Protein AF-A0A933BWD9-F1 (afdb_monomer)

Mean predicted aligned error: 10.15 Å

Foldseek 3Di:
DWDFPPPVDGDDTDDDDDDPDDPDPDPCVRCVVVCVVVRVVVCVVVVPDDDPDPPPDPDDPVVVVVPPPD

Secondary structure (DSSP, 8-state):
-EEEESSSS--EEEE---SS-SS-SSHHHHHHHHHHHHHHHHHHHTTPPPP---------TTGGGGSS--

pLDDT: mean 82.59, std 14.1, range [47.19, 97.69]

Sequence (70 aa):
FAGFVPAESPRLAILVVLDEPATDRWGGSAAGPAFREIAREVLQYLNVPPSPGRRVQVVRRADARAQDHN

Solvent-accessible surface area (backbone atoms only — not comparable to full-atom values): 4670 Å² total; per-residue (Å²): 63,74,53,60,38,52,82,90,63,66,79,45,76,50,77,46,85,78,78,85,60,89,88,39,94,47,60,60,72,54,28,44,61,57,51,51,53,53,53,53,54,52,36,57,75,69,67,55,76,81,74,85,77,79,80,79,75,80,79,56,76,75,66,64,70,70,69,80,78,125

Structure (mmCIF, N/CA/C/O backbone):
data_AF-A0A933BWD9-F1
#
_entry.id   AF-A0A933BWD9-F1
#
loop_
_atom_site.group_PDB
_atom_site.id
_atom_site.type_symbol
_atom_site.label_atom_id
_atom_site.label_alt_id
_atom_site.label_comp_id
_atom_site.label_asym_id
_atom_site.label_entity_id
_atom_site.label_seq_id
_atom_site.pdbx_PDB_ins_code
_atom_site.Cartn_x
_atom_site.Cartn_y
_atom_site.Cartn_z
_atom_site.occupancy
_atom_site.B_iso_or_equiv
_atom_site.auth_seq_id
_atom_site.auth_comp_id
_atom_site.auth_asym_id
_atom_site.auth_atom_id
_atom_site.pdbx_PDB_model_num
ATOM 1 N N . PHE A 1 1 ? 5.459 -5.392 -4.350 1.00 90.06 1 PHE A N 1
ATOM 2 C CA . PHE A 1 1 ? 5.097 -5.106 -2.943 1.00 90.06 1 PHE A CA 1
ATOM 3 C C . PHE A 1 1 ? 3.633 -5.456 -2.732 1.00 90.06 1 PHE A C 1
ATOM 5 O O . PHE A 1 1 ? 2.835 -5.130 -3.599 1.00 90.06 1 PHE A O 1
ATOM 12 N N . ALA A 1 2 ? 3.275 -6.111 -1.628 1.00 95.00 2 ALA A N 1
ATOM 13 C CA . ALA A 1 2 ? 1.883 -6.403 -1.282 1.00 95.00 2 ALA A CA 1
ATOM 14 C C . ALA A 1 2 ? 1.608 -5.943 0.151 1.00 95.00 2 ALA A C 1
ATOM 16 O O . ALA A 1 2 ? 2.470 -6.103 1.016 1.00 95.00 2 ALA A O 1
ATOM 17 N N . GLY A 1 3 ? 0.433 -5.372 0.403 1.00 95.69 3 GLY A N 1
ATOM 18 C CA . GLY A 1 3 ? 0.094 -4.880 1.733 1.00 95.69 3 GLY A CA 1
ATOM 19 C C . GLY A 1 3 ? -1.382 -4.566 1.925 1.00 95.69 3 GLY A C 1
ATOM 20 O O . GLY A 1 3 ? -2.145 -4.440 0.966 1.00 95.69 3 GLY A O 1
ATOM 21 N N . PHE A 1 4 ? -1.746 -4.418 3.196 1.00 96.38 4 PHE A N 1
ATOM 22 C CA . PHE A 1 4 ? -3.087 -4.091 3.663 1.00 96.38 4 PHE A CA 1
ATOM 23 C C . PHE A 1 4 ? -3.062 -2.778 4.442 1.00 96.38 4 PHE A C 1
ATOM 25 O O . PHE A 1 4 ? -2.091 -2.493 5.146 1.00 96.38 4 PHE A O 1
ATOM 32 N N . VAL A 1 5 ? -4.110 -1.967 4.304 1.00 95.56 5 VAL A N 1
ATOM 33 C CA . VAL A 1 5 ? -4.136 -0.614 4.874 1.00 95.56 5 VAL A CA 1
ATOM 34 C C . VAL A 1 5 ? -5.573 -0.163 5.207 1.00 95.56 5 VAL A C 1
ATOM 36 O O . VAL A 1 5 ? -6.485 -0.447 4.421 1.00 95.56 5 VAL A O 1
ATOM 39 N N . PRO A 1 6 ? -5.808 0.545 6.339 1.00 93.94 6 PRO A N 1
ATOM 40 C CA . PRO A 1 6 ? -4.898 0.746 7.483 1.00 93.94 6 PRO A CA 1
ATOM 41 C C . PRO A 1 6 ? -4.512 -0.567 8.182 1.00 93.94 6 PRO A C 1
ATOM 43 O O . PRO A 1 6 ? -5.228 -1.554 8.066 1.00 93.94 6 PRO A O 1
ATOM 46 N N . ALA A 1 7 ? -3.384 -0.599 8.895 1.00 91.31 7 ALA A N 1
ATOM 47 C CA . ALA A 1 7 ? -2.863 -1.840 9.479 1.00 91.31 7 ALA A CA 1
ATOM 48 C C . ALA A 1 7 ? -3.769 -2.403 10.588 1.00 91.31 7 ALA A C 1
ATOM 50 O O . ALA A 1 7 ? -3.939 -3.614 10.698 1.00 91.31 7 ALA A O 1
ATOM 51 N N . GLU A 1 8 ? -4.364 -1.525 11.397 1.00 88.75 8 GLU A N 1
ATOM 52 C CA . GLU A 1 8 ? -5.190 -1.904 12.547 1.00 88.75 8 GLU A CA 1
ATOM 53 C C . GLU A 1 8 ? -6.605 -2.331 12.138 1.00 88.75 8 GLU A C 1
ATOM 55 O O . GLU A 1 8 ? -7.241 -3.128 12.823 1.00 88.75 8 GLU A O 1
ATOM 60 N N . SER A 1 9 ? -7.112 -1.792 11.026 1.00 91.38 9 SER A N 1
ATOM 61 C CA . SER A 1 9 ? -8.433 -2.119 10.487 1.00 91.38 9 SER A CA 1
ATOM 62 C C . SER A 1 9 ? -8.401 -2.060 8.955 1.00 91.38 9 SER A C 1
ATOM 64 O O . SER A 1 9 ? -8.766 -1.035 8.375 1.00 91.38 9 SER A O 1
ATOM 66 N N . PRO A 1 10 ? -7.920 -3.124 8.283 1.00 94.88 10 PRO A N 1
ATOM 67 C CA . PRO A 1 10 ? -7.737 -3.132 6.836 1.00 94.88 10 PRO A CA 1
ATOM 68 C C . PRO A 1 10 ? -9.015 -2.843 6.051 1.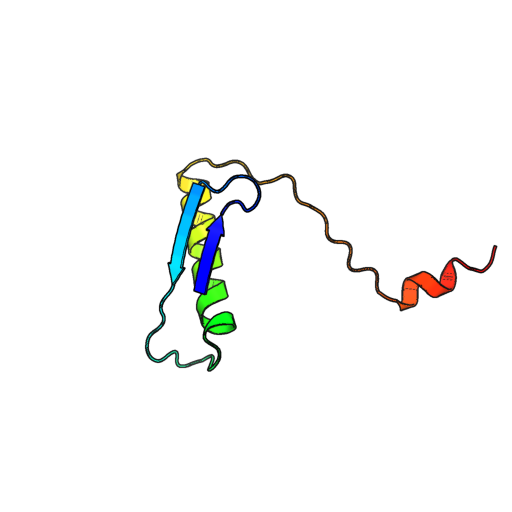00 94.88 10 PRO A C 1
ATOM 70 O O . PRO A 1 10 ? -10.052 -3.470 6.256 1.00 94.88 10 PRO A O 1
ATOM 73 N N . ARG A 1 11 ? -8.916 -1.913 5.100 1.00 94.62 11 ARG A N 1
ATOM 74 C CA . ARG A 1 11 ? -9.990 -1.551 4.158 1.00 94.62 11 ARG A CA 1
ATOM 75 C C . ARG A 1 11 ? -9.601 -1.801 2.705 1.00 94.62 11 ARG A C 1
ATOM 77 O O . ARG A 1 11 ? -10.476 -1.911 1.854 1.00 94.62 11 ARG A O 1
ATOM 84 N N . LEU A 1 12 ? -8.300 -1.874 2.432 1.00 96.00 12 LEU A N 1
ATOM 85 C CA . LEU A 1 12 ? -7.715 -2.033 1.108 1.00 96.00 12 LEU A CA 1
ATOM 86 C C . LEU A 1 12 ? -6.631 -3.110 1.148 1.00 96.00 12 LEU A C 1
ATOM 88 O O . LEU A 1 12 ? -5.841 -3.160 2.094 1.00 96.00 12 LEU A O 1
ATOM 92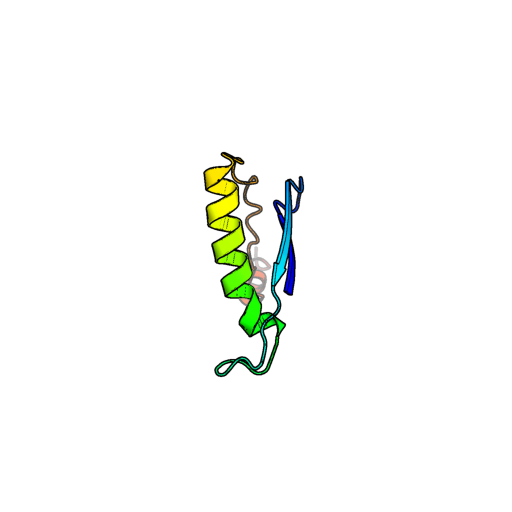 N N . ALA A 1 13 ? -6.571 -3.919 0.093 1.00 97.69 13 ALA A N 1
ATOM 93 C CA . ALA A 1 13 ? -5.434 -4.767 -0.236 1.00 97.69 13 ALA A CA 1
ATOM 94 C C . ALA A 1 13 ? -4.839 -4.260 -1.553 1.00 97.69 13 ALA A C 1
ATOM 96 O O . ALA A 1 13 ? -5.575 -4.04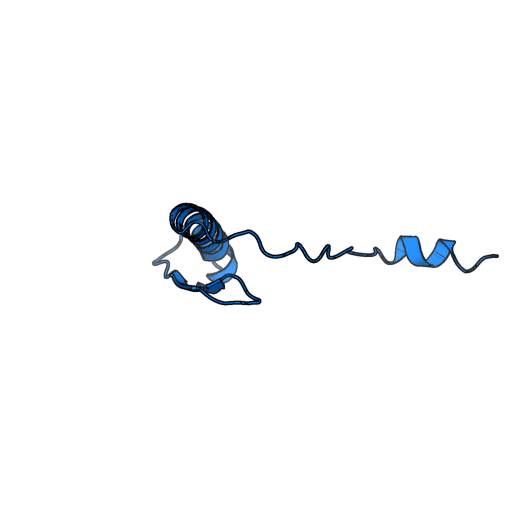4 -2.515 1.00 97.69 13 ALA A O 1
ATOM 97 N N . ILE A 1 14 ? -3.526 -4.038 -1.593 1.00 97.38 14 ILE A N 1
ATOM 98 C CA . ILE A 1 14 ? -2.846 -3.474 -2.764 1.00 97.38 14 ILE A CA 1
ATOM 99 C C . ILE A 1 14 ? -1.661 -4.370 -3.117 1.00 97.38 14 ILE A C 1
ATOM 101 O O . ILE A 1 14 ? -0.818 -4.665 -2.266 1.00 97.38 14 ILE A O 1
ATOM 105 N N . LEU A 1 15 ? -1.589 -4.766 -4.388 1.00 96.50 15 LEU A N 1
ATOM 106 C CA . LEU A 1 15 ? -0.450 -5.445 -4.992 1.00 96.50 15 LEU A CA 1
ATOM 107 C C . LEU A 1 15 ? 0.173 -4.521 -6.041 1.00 96.50 15 LEU A C 1
ATOM 109 O O . LEU A 1 15 ? -0.485 -4.121 -6.995 1.00 96.50 15 LEU A O 1
ATOM 113 N N . VAL A 1 16 ? 1.454 -4.216 -5.866 1.00 93.94 16 VAL A N 1
ATOM 114 C CA . VAL A 1 16 ? 2.268 -3.473 -6.830 1.00 93.94 16 VAL A CA 1
ATOM 115 C C . VAL A 1 16 ? 3.274 -4.432 -7.447 1.00 93.94 16 VAL A C 1
ATOM 117 O O . VAL A 1 16 ? 4.132 -4.977 -6.739 1.00 93.94 16 VAL A O 1
ATOM 120 N N . VAL A 1 17 ? 3.173 -4.609 -8.760 1.00 91.38 17 VAL A N 1
ATOM 121 C CA . VAL A 1 17 ? 4.118 -5.360 -9.589 1.00 91.38 17 VAL A CA 1
ATOM 122 C C . VAL A 1 17 ? 4.836 -4.355 -10.478 1.00 91.38 17 VAL A C 1
ATOM 124 O O . VAL A 1 17 ? 4.188 -3.544 -11.132 1.00 91.38 17 VAL A O 1
ATOM 127 N N . LEU A 1 18 ? 6.165 -4.387 -10.454 1.00 87.12 18 LEU A N 1
ATOM 128 C CA . LEU A 1 18 ? 7.006 -3.594 -11.342 1.00 87.12 18 LEU A CA 1
ATOM 129 C C . LEU A 1 18 ? 7.717 -4.561 -12.274 1.00 87.12 18 LEU A C 1
ATOM 131 O O . LEU A 1 18 ? 8.353 -5.500 -11.795 1.00 87.12 18 LEU A O 1
ATOM 135 N N . ASP A 1 19 ? 7.591 -4.317 -13.569 1.00 87.06 19 ASP A N 1
ATOM 136 C CA . ASP A 1 19 ? 8.353 -5.016 -14.591 1.00 87.06 19 ASP A CA 1
ATOM 137 C C . ASP A 1 19 ? 9.580 -4.170 -14.952 1.00 87.06 19 ASP A C 1
ATOM 139 O O . ASP A 1 19 ? 9.460 -2.955 -15.106 1.00 87.06 19 ASP A O 1
ATOM 143 N N . GLU A 1 20 ? 10.7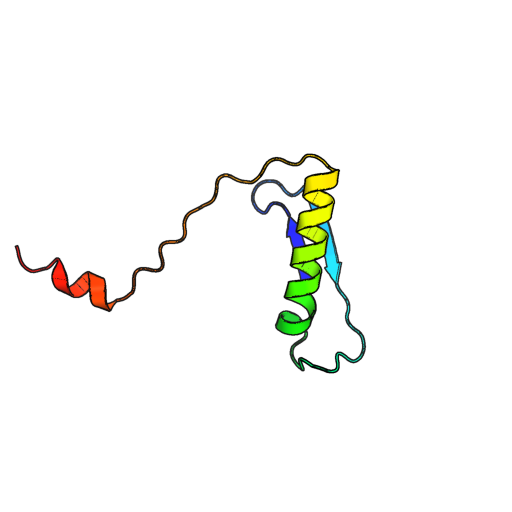54 -4.800 -14.977 1.00 85.06 20 GLU A N 1
ATOM 144 C CA . GLU A 1 20 ? 12.057 -4.184 -15.290 1.00 85.06 20 GLU A CA 1
ATOM 145 C C . GLU A 1 20 ? 12.296 -2.755 -14.716 1.00 85.06 20 GLU A C 1
ATOM 147 O O . GLU A 1 20 ? 12.549 -1.807 -15.464 1.00 85.06 20 GLU A O 1
ATOM 152 N N . PRO A 1 21 ? 12.251 -2.539 -13.382 1.00 78.50 21 PRO A N 1
ATOM 153 C CA . PRO A 1 21 ? 12.440 -1.206 -12.805 1.00 78.50 21 PRO A CA 1
ATOM 154 C C . PRO A 1 21 ? 13.869 -0.671 -13.024 1.00 78.50 21 PRO A C 1
ATOM 156 O O . PRO A 1 21 ? 14.851 -1.268 -12.583 1.00 78.50 21 PRO A O 1
ATOM 159 N N . ALA A 1 22 ? 13.982 0.499 -13.661 1.00 74.00 22 ALA A N 1
ATOM 160 C CA . ALA A 1 22 ? 15.261 1.067 -14.105 1.00 74.00 22 ALA A CA 1
ATOM 161 C C . ALA A 1 22 ? 16.165 1.612 -12.978 1.00 74.00 22 ALA A C 1
ATOM 163 O O . ALA A 1 22 ? 17.387 1.627 -13.120 1.00 74.00 22 ALA A O 1
ATOM 164 N N . THR A 1 23 ? 15.586 2.091 -11.875 1.00 69.69 23 THR A N 1
ATOM 165 C CA . THR A 1 23 ? 16.298 2.869 -10.842 1.00 69.69 23 THR A CA 1
ATOM 166 C C . THR A 1 23 ? 16.632 2.090 -9.571 1.00 69.69 23 THR A C 1
ATOM 168 O O . THR A 1 23 ? 17.577 2.462 -8.883 1.00 69.69 23 THR A O 1
ATOM 171 N N . ASP A 1 24 ? 15.923 0.999 -9.269 1.00 66.25 24 ASP A N 1
ATOM 172 C CA . ASP A 1 24 ? 16.077 0.251 -8.016 1.00 66.25 24 ASP A CA 1
ATOM 173 C C . ASP A 1 24 ? 15.989 -1.263 -8.256 1.00 66.25 24 ASP A C 1
ATOM 175 O O . ASP A 1 24 ? 14.930 -1.804 -8.569 1.00 66.25 24 ASP A O 1
ATOM 179 N N . ARG A 1 25 ? 17.109 -1.973 -8.054 1.00 64.19 25 ARG A N 1
ATOM 180 C CA . ARG A 1 25 ? 17.205 -3.438 -8.251 1.00 64.19 25 ARG A CA 1
ATOM 181 C C . ARG A 1 25 ? 16.407 -4.258 -7.233 1.00 64.19 25 ARG A C 1
ATOM 183 O O . ARG A 1 25 ? 16.206 -5.452 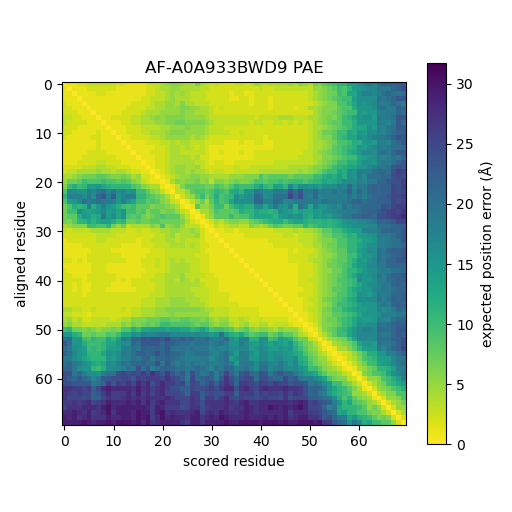-7.434 1.00 64.19 25 ARG A O 1
ATOM 190 N N . TRP A 1 26 ? 15.972 -3.648 -6.132 1.00 69.44 26 TRP A N 1
ATOM 191 C CA . TRP A 1 26 ? 15.255 -4.337 -5.064 1.00 69.44 26 TRP A CA 1
ATOM 192 C C . TRP A 1 26 ? 13.762 -4.018 -5.151 1.00 69.44 26 TRP A C 1
ATOM 194 O O . TRP A 1 26 ? 13.333 -2.899 -4.879 1.00 69.44 26 TRP A O 1
ATOM 204 N N . GLY A 1 27 ? 12.942 -5.022 -5.477 1.00 65.44 27 GLY A N 1
ATOM 205 C CA . GLY A 1 27 ? 11.500 -4.836 -5.694 1.00 65.44 27 GLY A CA 1
ATOM 206 C C . GLY A 1 27 ? 10.740 -4.226 -4.504 1.00 65.44 27 GLY A C 1
ATOM 207 O O . GLY A 1 27 ? 9.686 -3.627 -4.697 1.00 65.44 27 GLY A O 1
ATOM 208 N N . GLY A 1 28 ? 11.266 -4.335 -3.278 1.00 66.19 28 GLY A N 1
ATOM 209 C CA . GLY A 1 28 ? 10.702 -3.687 -2.090 1.00 66.19 28 GLY A CA 1
ATOM 210 C C . GLY A 1 28 ? 10.912 -2.169 -2.046 1.00 66.19 28 GLY A C 1
ATOM 211 O O . GLY A 1 28 ? 9.955 -1.442 -1.780 1.00 66.19 28 GLY A O 1
ATOM 212 N N . SER A 1 29 ? 12.127 -1.684 -2.334 1.00 73.88 29 SER A N 1
ATOM 213 C CA . SER A 1 29 ? 12.432 -0.245 -2.353 1.00 73.88 29 SER A CA 1
ATOM 214 C C . SER A 1 29 ? 11.836 0.444 -3.578 1.00 73.88 29 SER A C 1
ATOM 216 O O . SER A 1 29 ? 11.320 1.548 -3.445 1.00 73.88 29 SER A O 1
ATOM 218 N N . ALA A 1 30 ? 11.802 -0.241 -4.725 1.00 81.25 30 ALA A N 1
ATOM 219 C CA . ALA A 1 30 ? 11.208 0.282 -5.952 1.00 81.25 30 ALA A CA 1
ATOM 220 C C . ALA A 1 30 ? 9.676 0.447 -5.847 1.00 81.25 30 ALA A C 1
ATOM 222 O O . ALA A 1 30 ? 9.116 1.461 -6.255 1.00 81.25 30 ALA A O 1
ATOM 223 N N . ALA A 1 31 ? 8.974 -0.547 -5.285 1.00 88.56 31 ALA A N 1
ATOM 224 C CA . ALA A 1 31 ? 7.506 -0.573 -5.272 1.00 88.56 31 ALA A CA 1
ATOM 225 C C . ALA A 1 31 ? 6.867 0.067 -4.025 1.00 88.56 31 ALA A C 1
ATOM 227 O O . ALA A 1 31 ? 5.673 0.371 -4.037 1.00 88.56 31 ALA A O 1
ATOM 228 N N . GLY A 1 32 ? 7.634 0.270 -2.949 1.00 91.81 32 GLY A N 1
ATOM 229 C CA . GLY A 1 32 ? 7.155 0.899 -1.714 1.00 91.81 32 GLY A CA 1
ATOM 230 C C . GLY A 1 32 ? 6.603 2.322 -1.906 1.00 91.81 32 GLY A C 1
ATOM 231 O O . GLY A 1 32 ? 5.500 2.597 -1.425 1.00 91.81 32 GLY A O 1
ATOM 232 N N . PRO A 1 33 ? 7.300 3.223 -2.630 1.00 91.75 33 PRO A N 1
ATOM 233 C CA . PRO A 1 33 ? 6.800 4.567 -2.917 1.00 91.75 33 PRO A CA 1
ATOM 234 C C . PRO A 1 33 ? 5.468 4.560 -3.674 1.00 91.75 33 PRO A C 1
ATOM 236 O O . PRO A 1 33 ? 4.542 5.263 -3.276 1.00 91.75 33 PRO A O 1
ATOM 239 N N . ALA A 1 34 ? 5.332 3.706 -4.695 1.00 93.12 34 ALA A N 1
ATOM 240 C CA . ALA A 1 34 ? 4.085 3.565 -5.448 1.00 93.12 34 ALA A CA 1
ATOM 241 C C . ALA A 1 34 ? 2.931 3.080 -4.555 1.00 93.12 34 ALA A C 1
ATOM 243 O O . ALA A 1 34 ? 1.852 3.668 -4.568 1.00 93.12 34 ALA A O 1
ATOM 244 N N . PHE A 1 35 ? 3.167 2.062 -3.717 1.00 95.50 35 PHE A N 1
ATOM 245 C CA . PHE A 1 35 ? 2.176 1.610 -2.735 1.00 95.50 35 PHE A CA 1
ATOM 246 C C . PHE A 1 35 ? 1.735 2.755 -1.810 1.00 95.50 35 PHE A C 1
ATOM 248 O O . PHE A 1 35 ? 0.540 2.917 -1.569 1.00 95.50 35 PHE A O 1
ATOM 255 N N . ARG A 1 36 ? 2.684 3.556 -1.301 1.00 95.25 36 ARG A N 1
ATOM 256 C CA . ARG A 1 36 ? 2.402 4.668 -0.381 1.00 95.25 36 ARG A CA 1
ATOM 257 C C . ARG A 1 36 ? 1.506 5.731 -1.016 1.00 95.25 36 ARG A C 1
ATOM 259 O O . ARG A 1 36 ? 0.562 6.162 -0.358 1.00 95.25 36 ARG A O 1
ATOM 266 N N . GLU A 1 37 ? 1.793 6.149 -2.247 1.00 96.44 37 GLU A N 1
ATOM 267 C CA . GLU A 1 37 ? 0.985 7.169 -2.929 1.00 96.44 37 GLU A CA 1
ATOM 268 C C . GLU A 1 37 ? -0.424 6.650 -3.241 1.00 96.44 37 GLU A C 1
ATOM 270 O O . GLU A 1 37 ? -1.403 7.285 -2.850 1.00 96.44 37 GLU A O 1
ATOM 275 N N . ILE A 1 38 ? -0.540 5.440 -3.806 1.00 96.94 38 ILE A N 1
ATOM 276 C CA . ILE A 1 38 ? -1.841 4.812 -4.097 1.00 96.94 38 ILE A CA 1
ATOM 277 C C . ILE A 1 38 ? -2.674 4.682 -2.816 1.00 96.94 38 ILE A C 1
ATOM 279 O O . ILE A 1 38 ? -3.835 5.085 -2.774 1.00 96.94 38 ILE A O 1
ATOM 283 N N . ALA A 1 39 ? -2.087 4.143 -1.744 1.00 96.69 39 ALA A N 1
ATOM 284 C CA . ALA A 1 39 ? -2.786 3.975 -0.476 1.00 96.69 39 ALA A CA 1
ATOM 285 C C . ALA A 1 39 ? -3.264 5.318 0.096 1.00 96.69 39 ALA A C 1
A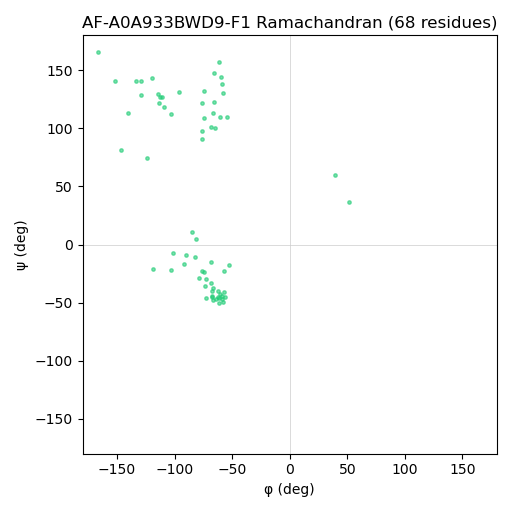TOM 287 O O . ALA A 1 39 ? -4.395 5.413 0.572 1.00 96.69 39 ALA A O 1
ATOM 288 N N . ARG A 1 40 ? -2.426 6.363 0.038 1.00 95.81 40 ARG A N 1
ATOM 289 C CA . ARG 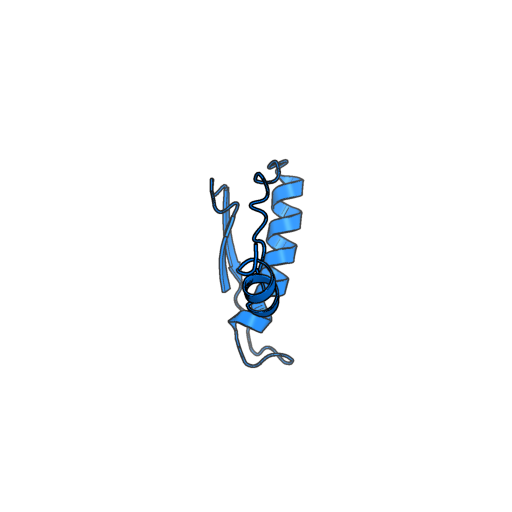A 1 40 ? -2.764 7.699 0.542 1.00 95.81 40 ARG A CA 1
ATOM 290 C C . ARG A 1 40 ? -3.964 8.286 -0.194 1.00 95.81 40 ARG A C 1
ATOM 292 O O . ARG A 1 40 ? -4.892 8.751 0.463 1.00 95.81 40 ARG A O 1
ATOM 299 N N . GLU A 1 41 ? -3.945 8.272 -1.522 1.00 97.12 41 GLU A N 1
ATOM 300 C CA . GLU A 1 41 ? -5.017 8.861 -2.328 1.00 97.12 41 GLU A CA 1
ATOM 301 C C . GLU A 1 41 ? -6.332 8.094 -2.181 1.00 97.12 41 GLU A C 1
ATOM 303 O O . GLU A 1 41 ? -7.377 8.699 -1.943 1.00 97.12 41 GLU A O 1
ATOM 308 N N . VAL A 1 42 ? -6.292 6.759 -2.237 1.00 97.38 42 VAL A N 1
ATOM 309 C CA . VAL A 1 42 ? -7.512 5.942 -2.160 1.00 97.38 42 VAL A CA 1
ATOM 310 C C . VAL A 1 42 ? -8.154 6.026 -0.775 1.00 97.38 42 VAL A C 1
ATOM 312 O O . VAL A 1 42 ? -9.373 6.138 -0.675 1.00 97.38 42 VAL A O 1
ATOM 315 N N . LEU A 1 43 ? -7.371 6.026 0.310 1.00 95.81 43 LEU A N 1
ATOM 316 C CA . LEU A 1 43 ? -7.931 6.215 1.652 1.00 95.81 43 LEU A CA 1
ATOM 317 C C . LEU A 1 43 ? -8.612 7.578 1.813 1.00 95.81 43 LEU A C 1
ATOM 319 O O . LEU A 1 43 ? -9.675 7.649 2.431 1.00 95.81 43 LEU A O 1
ATOM 323 N N . GLN A 1 44 ? -8.021 8.640 1.252 1.00 95.19 44 GLN A N 1
ATOM 324 C CA . GLN A 1 44 ? -8.620 9.977 1.255 1.00 95.19 44 GLN A CA 1
ATOM 325 C C . GLN A 1 44 ? -9.920 9.998 0.453 1.00 95.19 44 GLN A C 1
ATOM 327 O O . GLN A 1 44 ? -10.935 10.476 0.953 1.00 95.19 44 GLN A O 1
ATOM 332 N N . TYR A 1 45 ? -9.910 9.419 -0.748 1.00 96.94 45 TYR A N 1
ATOM 333 C CA . TYR A 1 45 ? -11.097 9.294 -1.591 1.00 96.94 45 TYR A CA 1
ATOM 334 C C . TYR A 1 45 ? -12.237 8.549 -0.879 1.00 96.94 45 TYR A C 1
ATOM 336 O O . TYR A 1 45 ? -13.394 8.960 -0.934 1.00 96.94 45 TYR A O 1
ATOM 344 N N . LEU A 1 46 ? -11.908 7.485 -0.144 1.00 96.25 46 LEU A N 1
ATOM 345 C CA . LEU A 1 46 ? -12.870 6.691 0.622 1.00 96.25 46 LEU A CA 1
ATOM 346 C C . LEU A 1 46 ? -13.235 7.298 1.988 1.00 96.25 46 LEU A C 1
ATOM 348 O O . LEU A 1 46 ? -13.970 6.664 2.746 1.00 96.25 46 LEU A O 1
ATOM 352 N N . ASN A 1 47 ? -12.739 8.497 2.315 1.00 95.75 47 ASN A N 1
ATOM 353 C CA . ASN A 1 4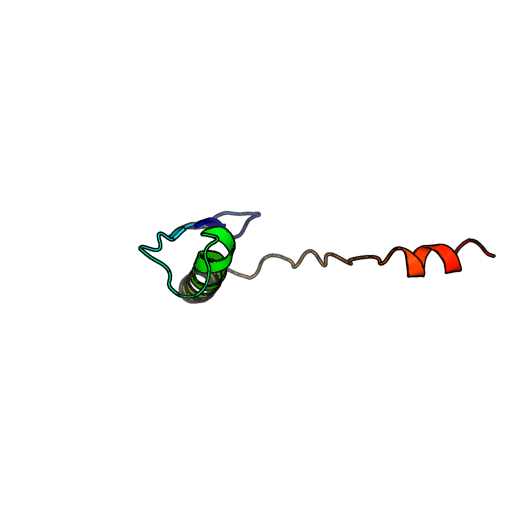7 ? -12.928 9.166 3.607 1.00 95.75 47 ASN A CA 1
ATOM 354 C C . ASN A 1 47 ? -12.579 8.273 4.814 1.00 95.75 47 ASN A C 1
ATOM 356 O O . ASN A 1 47 ? -13.237 8.319 5.856 1.00 95.75 47 ASN A O 1
ATOM 360 N N . VAL A 1 48 ? -11.547 7.435 4.687 1.00 94.12 48 VAL A N 1
ATOM 361 C CA . VAL A 1 48 ? -11.070 6.615 5.805 1.00 94.12 48 VAL A CA 1
ATOM 362 C C . VAL A 1 48 ? -10.272 7.514 6.758 1.00 94.12 48 VAL A C 1
ATOM 364 O O . VAL A 1 48 ? -9.289 8.125 6.330 1.00 94.12 48 VAL A O 1
ATOM 367 N N . PRO A 1 49 ? -10.660 7.619 8.043 1.00 89.81 49 PRO A N 1
ATOM 368 C CA . PRO A 1 49 ? -9.952 8.465 8.993 1.00 89.81 49 PRO A CA 1
ATOM 369 C C . PRO A 1 49 ? -8.525 7.943 9.243 1.00 89.81 49 PRO A C 1
ATOM 371 O O . PRO A 1 49 ? -8.305 6.728 9.225 1.00 89.81 49 PRO A O 1
ATOM 374 N N . PRO A 1 50 ? -7.545 8.828 9.508 1.00 85.25 50 PRO A N 1
ATOM 375 C CA . PRO A 1 50 ? -6.191 8.413 9.860 1.00 85.25 50 PRO A CA 1
ATOM 376 C C . PRO A 1 50 ? -6.179 7.538 11.118 1.00 85.25 50 PRO A C 1
ATOM 378 O O . PRO A 1 50 ? -6.842 7.868 12.105 1.00 85.25 50 PRO A O 1
ATOM 381 N N . SER A 1 51 ? -5.379 6.468 11.122 1.00 80.06 51 SER A N 1
ATOM 382 C CA . SER A 1 51 ? -5.130 5.703 12.348 1.00 80.06 51 SER A CA 1
ATOM 383 C C . SER A 1 51 ? -4.498 6.610 13.418 1.00 80.06 51 SER A C 1
ATOM 385 O O . SER A 1 51 ? -3.664 7.459 13.075 1.00 80.06 51 SER A O 1
ATOM 387 N N . PRO A 1 52 ? -4.825 6.430 14.714 1.00 73.25 52 PRO A N 1
ATOM 388 C CA . PRO A 1 52 ? -4.125 7.100 15.803 1.00 73.25 52 PRO A CA 1
ATOM 389 C C . PRO A 1 52 ? -2.628 6.811 15.677 1.00 73.25 52 PRO A C 1
ATOM 391 O O . PRO A 1 52 ? -2.187 5.673 15.831 1.00 73.25 52 PRO A O 1
ATOM 394 N N . GLY A 1 53 ? -1.848 7.833 15.323 1.00 66.00 53 GLY A N 1
ATOM 395 C CA . GLY A 1 53 ? -0.437 7.662 15.004 1.00 66.00 53 GLY A CA 1
ATOM 396 C C . GLY A 1 53 ? 0.321 7.112 16.204 1.00 66.00 53 GLY A C 1
ATOM 397 O O . GLY A 1 53 ? 0.552 7.827 17.182 1.00 66.00 53 GLY A O 1
ATOM 398 N N . ARG A 1 54 ? 0.755 5.850 16.133 1.00 66.38 54 ARG A N 1
ATOM 399 C CA . ARG A 1 54 ? 1.719 5.322 17.095 1.00 66.38 54 ARG A CA 1
ATOM 400 C C . ARG A 1 54 ? 3.039 6.040 16.839 1.00 66.38 54 ARG A C 1
ATOM 402 O O . ARG A 1 54 ? 3.747 5.740 15.882 1.00 66.38 54 ARG A O 1
ATOM 409 N N . ARG A 1 55 ? 3.355 7.032 17.676 1.00 66.56 55 ARG A N 1
ATOM 410 C CA . ARG A 1 55 ? 4.658 7.701 17.651 1.00 66.56 55 ARG A CA 1
ATOM 411 C C . ARG A 1 55 ? 5.719 6.678 18.035 1.00 66.56 55 ARG A C 1
ATOM 413 O O . ARG A 1 55 ? 5.901 6.377 19.211 1.00 66.56 55 ARG A O 1
ATOM 420 N N . VAL A 1 56 ? 6.406 6.130 17.040 1.00 72.06 56 VAL A N 1
ATOM 421 C CA . VAL A 1 56 ? 7.611 5.338 17.272 1.00 72.06 56 VAL A CA 1
ATOM 422 C C . VAL A 1 56 ? 8.728 6.324 17.588 1.00 72.06 56 VAL A C 1
ATOM 424 O O . VAL A 1 56 ? 9.300 6.944 16.695 1.00 72.06 56 VAL A O 1
ATOM 427 N N . GLN A 1 57 ? 9.004 6.517 18.876 1.00 74.00 57 GLN A N 1
ATOM 428 C CA . GLN A 1 57 ? 10.216 7.202 19.298 1.00 74.00 57 GLN A CA 1
ATOM 429 C C . GLN A 1 57 ? 11.388 6.247 19.097 1.00 74.00 57 GLN A C 1
ATOM 431 O O . GLN A 1 57 ? 11.527 5.250 19.804 1.00 74.00 57 GLN A O 1
ATOM 436 N N . VAL A 1 58 ? 12.228 6.541 18.109 1.00 77.12 58 VAL A N 1
ATOM 437 C CA . VAL A 1 58 ? 13.513 5.860 17.959 1.00 77.12 58 VAL A CA 1
ATOM 438 C C . VAL A 1 58 ? 14.446 6.443 19.015 1.00 77.12 58 VAL A C 1
ATOM 440 O O . VAL A 1 58 ? 15.095 7.459 18.776 1.00 77.12 58 VAL A O 1
ATOM 443 N N . VAL A 1 59 ? 14.478 5.835 20.203 1.00 77.12 59 VAL A N 1
ATOM 444 C CA . VAL A 1 59 ? 15.442 6.211 21.244 1.00 77.12 59 VAL A CA 1
ATOM 445 C C . VAL A 1 59 ? 16.829 5.831 20.739 1.00 77.12 59 VAL A C 1
ATOM 447 O O . VAL A 1 59 ? 17.133 4.649 20.547 1.00 77.12 59 VAL A O 1
ATOM 450 N N . ARG A 1 60 ? 17.682 6.826 20.483 1.00 81.69 60 ARG A N 1
ATOM 451 C CA . ARG A 1 60 ? 19.082 6.555 20.164 1.00 81.69 60 ARG A CA 1
ATOM 452 C C . ARG A 1 60 ? 19.779 6.165 21.461 1.00 81.69 60 ARG A C 1
ATOM 454 O O . ARG A 1 60 ? 19.676 6.853 22.466 1.00 81.69 60 ARG A O 1
ATOM 461 N N . ARG A 1 61 ? 20.539 5.066 21.433 1.00 69.44 61 ARG A N 1
ATOM 462 C CA . ARG A 1 61 ? 21.277 4.531 22.597 1.00 69.44 61 ARG A CA 1
ATOM 463 C C . ARG A 1 61 ? 22.196 5.542 23.306 1.00 69.44 61 ARG A C 1
ATOM 465 O O . ARG A 1 61 ? 22.581 5.283 24.439 1.00 69.44 61 ARG A O 1
ATOM 472 N N . ALA A 1 62 ? 22.551 6.657 22.666 1.00 64.81 62 ALA A N 1
ATOM 473 C CA . ALA A 1 62 ? 23.326 7.729 23.288 1.00 64.81 62 ALA A CA 1
ATOM 474 C C . ALA A 1 62 ? 22.540 8.472 24.387 1.00 64.81 62 ALA A C 1
ATOM 476 O O . ALA A 1 62 ? 23.132 8.846 25.396 1.00 64.81 62 ALA A O 1
ATOM 477 N N . ASP A 1 63 ? 21.218 8.601 24.241 1.00 60.25 63 ASP A N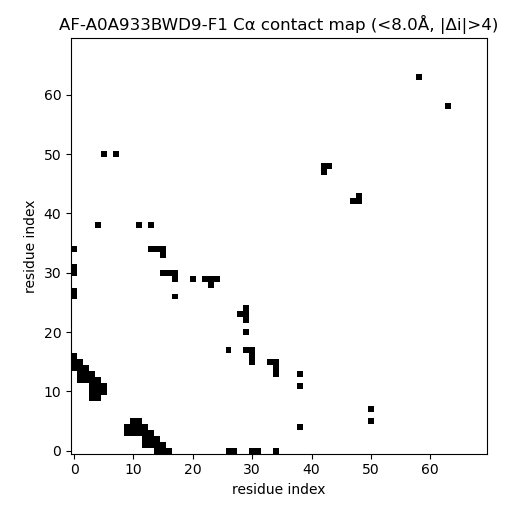 1
ATOM 478 C CA . ASP A 1 63 ? 20.367 9.362 25.166 1.00 60.25 63 ASP A CA 1
ATOM 479 C C . ASP A 1 63 ? 20.108 8.594 26.476 1.00 60.25 63 ASP A C 1
ATOM 481 O O . ASP A 1 63 ? 19.868 9.190 27.521 1.00 60.25 63 ASP A O 1
ATOM 485 N N . ALA A 1 64 ? 20.232 7.261 26.444 1.00 60.38 64 ALA A N 1
ATOM 486 C CA . ALA A 1 64 ? 19.998 6.390 27.597 1.00 60.38 64 ALA A CA 1
ATOM 487 C C . ALA A 1 64 ? 21.126 6.436 28.646 1.00 60.38 64 ALA A C 1
ATOM 489 O O . ALA A 1 64 ? 20.891 6.138 29.810 1.00 60.38 64 ALA A O 1
ATOM 490 N N . ARG A 1 65 ? 22.355 6.824 28.267 1.00 58.59 65 ARG A N 1
ATOM 491 C CA . ARG A 1 65 ? 23.511 6.823 29.188 1.00 58.59 65 ARG A CA 1
ATOM 492 C C . ARG A 1 65 ? 23.585 8.062 30.091 1.00 58.59 65 ARG A C 1
ATOM 494 O O . ARG A 1 65 ? 24.395 8.091 31.012 1.00 58.59 65 ARG A O 1
ATOM 501 N N . ALA A 1 66 ? 22.769 9.081 29.818 1.00 59.56 66 ALA A N 1
ATOM 502 C CA . ALA A 1 66 ? 22.745 10.339 30.564 1.00 59.56 66 ALA A CA 1
ATOM 503 C C . ALA A 1 66 ? 21.765 10.334 31.755 1.00 59.56 66 ALA A C 1
ATOM 505 O O . ALA A 1 66 ? 21.791 11.265 32.551 1.00 59.56 66 ALA A O 1
ATOM 506 N N . GLN A 1 67 ? 20.918 9.307 31.891 1.00 60.56 67 GLN A N 1
ATOM 507 C CA . GLN A 1 67 ? 19.884 9.223 32.935 1.00 60.56 67 GLN A CA 1
ATOM 508 C C . GLN A 1 67 ? 20.248 8.311 34.119 1.00 60.56 67 GLN A C 1
ATOM 510 O O . GLN A 1 67 ? 19.562 8.354 35.132 1.00 60.56 67 GLN A O 1
ATOM 515 N N . ASP A 1 68 ? 21.360 7.571 34.043 1.00 58.25 68 ASP A N 1
ATOM 516 C CA . ASP A 1 68 ? 21.845 6.684 35.119 1.00 58.25 68 ASP A CA 1
ATOM 517 C C . ASP A 1 68 ? 22.702 7.397 36.193 1.00 58.25 68 ASP A C 1
ATOM 519 O O . ASP A 1 68 ? 23.332 6.743 37.020 1.00 58.25 68 ASP A O 1
ATOM 523 N N . HIS A 1 69 ? 22.752 8.735 36.202 1.00 53.91 69 HIS A N 1
ATOM 524 C CA . HIS A 1 69 ? 23.459 9.514 37.228 1.00 53.91 69 HIS A CA 1
ATOM 525 C C . HIS A 1 69 ? 22.512 10.516 37.907 1.00 53.91 69 HIS A C 1
ATOM 527 O O . HIS A 1 69 ? 22.582 11.716 37.642 1.00 53.91 69 HIS A O 1
ATOM 533 N N . ASN A 1 70 ? 21.625 10.016 38.771 1.00 47.19 70 ASN A N 1
ATOM 534 C CA . ASN A 1 70 ? 21.032 10.769 39.882 1.00 47.19 70 ASN A CA 1
ATOM 535 C C . ASN A 1 70 ? 20.655 9.823 41.023 1.00 47.19 70 ASN A C 1
ATOM 537 O O . ASN A 1 70 ? 19.945 8.835 40.736 1.00 47.19 70 ASN A O 1
#

Radius of gyration: 18.0 Å; Cα contacts (8 Å, |Δi|>4): 49; chains: 1; bounding box: 36×17×55 Å